Protein AF-A0A0G3XGC6-F1 (afdb_monomer_lite)

Sequence (114 aa):
MKKMIAASLAAGLVSVAAPALADHHEEMKAEVVERNEKGHAIKVKVGDTVYPVCTPESQDGCINPREAGLNFGNAPLDHWPGAPASGLTPAEKMRTAEQNAAIAAEAEAEAPAE

Structure (mmCIF, N/CA/C/O backbone):
data_AF-A0A0G3XGC6-F1
#
_entry.id   AF-A0A0G3XGC6-F1
#
loop_
_atom_site.group_PDB
_atom_site.id
_atom_site.type_symbol
_atom_site.label_atom_id
_atom_site.label_alt_id
_atom_site.label_comp_id
_atom_site.label_asym_id
_atom_site.label_entity_id
_atom_site.label_seq_id
_atom_site.pdbx_PDB_ins_code
_atom_site.Cartn_x
_atom_site.Cartn_y
_atom_site.Cartn_z
_atom_site.occupancy
_atom_site.B_iso_or_equiv
_atom_site.auth_seq_id
_atom_site.auth_comp_id
_atom_site.auth_asym_id
_atom_site.auth_atom_id
_atom_site.pdbx_PDB_model_num
ATOM 1 N N . MET A 1 1 ? -48.132 5.027 -68.940 1.00 33.75 1 MET A N 1
ATOM 2 C CA . MET A 1 1 ? -47.362 3.854 -69.420 1.00 33.75 1 MET A CA 1
ATOM 3 C C . MET A 1 1 ? -46.108 3.763 -68.554 1.00 33.75 1 MET A C 1
ATOM 5 O O . MET A 1 1 ? -45.427 4.764 -68.449 1.00 33.75 1 MET A O 1
ATOM 9 N N . LYS A 1 2 ? -45.987 2.729 -67.701 1.00 38.75 2 LYS A N 1
ATOM 10 C CA . LYS A 1 2 ? -45.044 1.593 -67.881 1.00 38.75 2 LYS A CA 1
ATOM 11 C C . LYS A 1 2 ? -43.577 2.103 -67.818 1.00 38.75 2 LYS A C 1
ATOM 13 O O . LYS A 1 2 ? -43.184 2.802 -68.732 1.00 38.75 2 LYS A O 1
ATOM 18 N N . LYS A 1 3 ? -42.710 1.777 -66.848 1.00 42.75 3 LYS A N 1
ATOM 19 C CA . LYS A 1 3 ? -42.406 0.473 -66.226 1.00 42.75 3 LYS A CA 1
ATOM 20 C C . LYS A 1 3 ? -41.480 0.650 -64.995 1.00 42.75 3 LYS A C 1
ATOM 22 O O . LYS A 1 3 ? -40.588 1.480 -65.052 1.00 42.75 3 LYS A O 1
ATOM 27 N N . MET A 1 4 ? -41.707 -0.196 -63.980 1.00 47.41 4 MET A N 1
ATOM 28 C CA . MET A 1 4 ? -40.756 -0.981 -63.152 1.00 47.41 4 MET A CA 1
ATOM 29 C C . MET A 1 4 ? -39.507 -0.288 -62.562 1.00 47.41 4 MET A C 1
ATOM 31 O O . MET A 1 4 ? -38.642 0.167 -63.294 1.00 47.41 4 MET A O 1
ATOM 35 N N . ILE A 1 5 ? -39.426 -0.140 -61.231 1.00 59.47 5 ILE A N 1
ATOM 36 C CA . ILE A 1 5 ? -38.739 -1.036 -60.262 1.00 59.47 5 ILE A CA 1
ATOM 37 C C . ILE A 1 5 ? -37.248 -1.257 -60.570 1.00 59.47 5 ILE A C 1
ATOM 39 O O . ILE A 1 5 ? -36.909 -2.001 -61.484 1.00 59.47 5 ILE A O 1
ATOM 43 N N . ALA A 1 6 ? -36.388 -0.741 -59.688 1.00 46.16 6 ALA A N 1
ATOM 44 C CA . ALA A 1 6 ? -35.135 -1.389 -59.303 1.00 46.16 6 ALA A CA 1
ATOM 45 C C . ALA A 1 6 ? -34.802 -1.001 -57.852 1.00 46.16 6 ALA A C 1
ATOM 47 O O . ALA A 1 6 ? -34.229 0.051 -57.578 1.00 46.16 6 ALA A O 1
ATOM 48 N N . ALA A 1 7 ? -35.244 -1.845 -56.919 1.00 51.38 7 ALA A N 1
ATOM 49 C CA . ALA A 1 7 ? -34.776 -1.857 -55.544 1.00 51.38 7 ALA A CA 1
ATOM 50 C C . ALA A 1 7 ? -33.385 -2.501 -55.524 1.00 51.38 7 ALA A C 1
ATOM 52 O O . ALA A 1 7 ? -33.253 -3.698 -55.778 1.00 51.38 7 ALA A O 1
ATOM 53 N N . SER A 1 8 ? -32.354 -1.716 -55.231 1.00 43.56 8 SER A N 1
ATOM 54 C CA . SER A 1 8 ? -31.015 -2.233 -54.957 1.00 43.56 8 SER A CA 1
ATOM 55 C C . SER A 1 8 ? -30.894 -2.447 -53.451 1.00 43.56 8 SER A C 1
ATOM 57 O O . SER A 1 8 ? -30.557 -1.524 -52.711 1.00 43.56 8 SER A O 1
ATOM 59 N N . LEU A 1 9 ? -31.203 -3.662 -52.988 1.00 48.09 9 LEU A N 1
ATOM 60 C CA . LEU A 1 9 ? -30.757 -4.137 -51.680 1.00 48.09 9 LEU A CA 1
ATOM 61 C C . LEU A 1 9 ? -29.228 -4.254 -51.716 1.00 48.09 9 LEU A C 1
ATOM 63 O O . LEU A 1 9 ? -28.688 -5.263 -52.161 1.00 48.09 9 LEU A O 1
ATOM 67 N N . ALA A 1 10 ? -28.524 -3.231 -51.241 1.00 50.53 10 ALA A N 1
ATOM 68 C CA . ALA A 1 10 ? -27.160 -3.410 -50.767 1.00 50.53 10 ALA A CA 1
A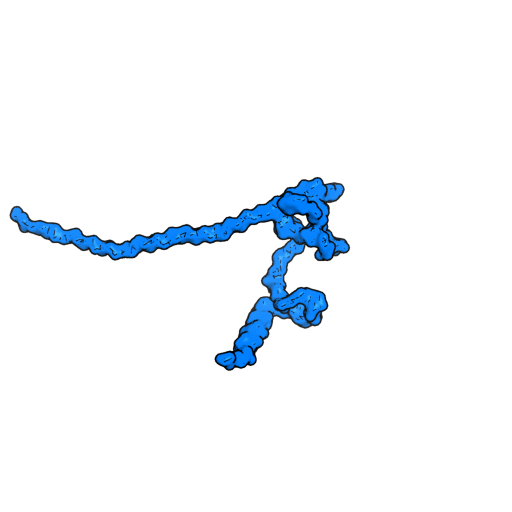TOM 69 C C . ALA A 1 10 ? -27.250 -3.922 -49.325 1.00 50.53 10 ALA A C 1
ATOM 71 O O . ALA A 1 10 ? -27.391 -3.149 -48.379 1.00 50.53 10 ALA A O 1
ATOM 72 N N . ALA A 1 11 ? -27.234 -5.247 -49.177 1.00 53.12 11 ALA A N 1
ATOM 73 C CA . ALA A 1 11 ? -27.028 -5.928 -47.906 1.00 53.12 11 AL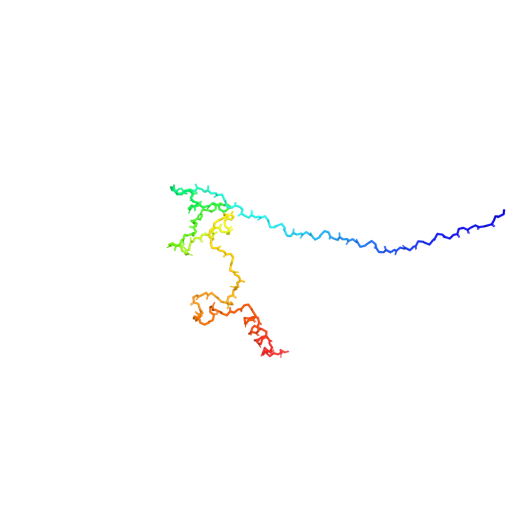A A CA 1
ATOM 74 C C . ALA A 1 11 ? -25.595 -5.643 -47.420 1.00 53.12 11 ALA A C 1
ATOM 76 O O . ALA A 1 11 ? -24.673 -6.420 -47.651 1.00 53.12 11 ALA A O 1
ATOM 77 N N . GLY A 1 12 ? -25.397 -4.475 -46.812 1.00 48.47 12 GLY A N 1
ATOM 78 C CA . GLY A 1 12 ? -24.161 -4.091 -46.146 1.00 48.47 12 GLY A CA 1
ATOM 79 C C . GLY A 1 12 ? -24.212 -4.530 -44.691 1.00 48.47 12 GLY A C 1
ATOM 80 O O . GLY A 1 12 ? -24.869 -3.878 -43.890 1.00 48.47 12 GLY A O 1
ATOM 81 N N . LEU A 1 13 ? -23.572 -5.668 -44.409 1.00 54.31 13 LEU A N 1
ATOM 82 C CA . LEU A 1 13 ? -23.060 -6.141 -43.117 1.00 54.31 13 LEU A CA 1
ATOM 83 C C . LEU A 1 13 ? -23.635 -5.429 -41.879 1.00 54.31 13 LEU A C 1
ATOM 85 O O . LEU A 1 13 ? -23.153 -4.376 -41.463 1.00 54.31 13 LEU A O 1
ATOM 89 N N . VAL A 1 14 ? -24.615 -6.066 -41.232 1.00 52.25 14 VAL A N 1
ATOM 90 C CA . VAL A 1 14 ? -24.891 -5.812 -39.816 1.00 52.25 14 VAL A CA 1
ATOM 91 C C . VAL A 1 14 ? -23.652 -6.280 -39.060 1.00 52.25 14 VAL A C 1
ATOM 93 O O . VAL A 1 14 ? -23.514 -7.462 -38.751 1.00 52.25 14 VAL A O 1
ATOM 96 N N . SER A 1 15 ? -22.721 -5.362 -38.805 1.00 54.81 15 SER A N 1
ATOM 97 C CA . SER A 1 15 ? -21.751 -5.536 -37.736 1.00 54.81 15 SER A CA 1
ATOM 98 C C . SER A 1 15 ? -22.564 -5.682 -36.460 1.00 54.81 15 SER A C 1
ATOM 100 O O . SER A 1 15 ? -23.040 -4.701 -35.892 1.00 54.81 15 SER A O 1
ATOM 102 N N . VAL A 1 16 ? -22.777 -6.926 -36.039 1.00 55.19 16 VAL A N 1
ATOM 103 C CA . VAL A 1 16 ? -23.065 -7.244 -34.648 1.00 55.19 16 VAL A CA 1
ATOM 104 C C . VAL A 1 16 ? -21.883 -6.690 -33.868 1.00 55.19 16 VAL A C 1
ATOM 106 O O . VAL A 1 16 ? -20.835 -7.321 -33.764 1.00 55.19 16 VAL A O 1
ATOM 109 N N . ALA A 1 17 ? -22.029 -5.455 -33.393 1.00 57.12 17 ALA A N 1
ATOM 110 C CA . ALA A 1 17 ? -21.255 -4.962 -32.280 1.00 57.12 17 ALA A CA 1
ATOM 111 C C . ALA A 1 17 ? -21.589 -5.912 -31.132 1.00 57.12 17 ALA A C 1
ATOM 113 O O . ALA A 1 17 ? -22.617 -5.771 -30.469 1.00 57.12 17 ALA A O 1
ATOM 114 N N . ALA A 1 18 ? -20.773 -6.957 -30.978 1.00 55.69 18 ALA A N 1
ATOM 115 C CA . ALA A 1 18 ? -20.728 -7.698 -29.740 1.00 55.69 18 ALA A CA 1
ATOM 116 C C . ALA A 1 18 ? -20.548 -6.634 -28.652 1.00 55.69 18 ALA A C 1
ATOM 118 O O . ALA A 1 18 ? -19.634 -5.809 -28.782 1.00 55.69 18 ALA A O 1
ATOM 119 N N . PRO A 1 19 ? -21.421 -6.568 -27.633 1.00 50.78 19 PRO A N 1
ATOM 120 C CA . PRO A 1 19 ? -21.073 -5.788 -26.470 1.00 50.78 19 PRO A CA 1
ATOM 121 C C . PRO A 1 19 ? -19.745 -6.374 -26.001 1.00 50.78 19 PRO A C 1
ATOM 123 O O . PRO A 1 19 ? -19.662 -7.559 -25.677 1.00 50.78 19 PRO A O 1
ATOM 126 N N . ALA A 1 20 ? -18.689 -5.565 -26.048 1.00 58.72 20 ALA A N 1
ATOM 127 C CA . ALA A 1 20 ? -17.549 -5.801 -25.196 1.00 58.72 20 ALA A CA 1
ATOM 128 C C . ALA A 1 20 ? -18.145 -5.819 -23.789 1.00 58.72 20 ALA A C 1
ATOM 130 O O . ALA A 1 20 ? -18.523 -4.775 -23.256 1.00 58.72 20 ALA A O 1
ATOM 131 N N . LEU A 1 21 ? -18.362 -7.020 -23.251 1.00 49.00 21 LEU A N 1
ATOM 132 C CA . LEU A 1 21 ? -18.561 -7.207 -21.831 1.00 49.00 21 LEU A CA 1
ATOM 133 C C . LEU A 1 21 ? -17.244 -6.742 -21.228 1.00 49.00 21 LEU A C 1
ATOM 135 O O . LEU A 1 21 ? -16.279 -7.496 -21.175 1.00 49.00 21 LEU A O 1
ATOM 139 N N . ALA A 1 22 ? -17.182 -5.450 -20.905 1.00 50.00 22 ALA A N 1
ATOM 140 C CA . ALA A 1 22 ? -16.232 -4.944 -19.944 1.00 50.00 22 ALA A CA 1
ATOM 141 C C . ALA A 1 22 ? -16.342 -5.888 -18.751 1.00 50.00 22 ALA A C 1
ATOM 143 O O . ALA A 1 22 ? -17.450 -6.082 -18.238 1.00 50.00 22 ALA A O 1
ATOM 144 N N . ASP A 1 23 ? -15.229 -6.547 -18.438 1.00 44.28 23 ASP A N 1
ATOM 145 C CA . ASP A 1 23 ? -15.081 -7.451 -17.314 1.00 44.28 23 ASP A CA 1
ATOM 146 C C . ASP A 1 23 ? -15.946 -6.972 -16.152 1.00 44.28 23 ASP A C 1
ATOM 148 O O . ASP A 1 23 ? -15.821 -5.833 -15.688 1.00 44.28 23 ASP A O 1
ATOM 152 N N . HIS A 1 24 ? -16.844 -7.846 -15.698 1.00 43.31 24 HIS A N 1
ATOM 153 C CA . HIS A 1 24 ? -17.451 -7.743 -14.383 1.00 43.31 24 HIS A CA 1
ATOM 154 C C . HIS A 1 24 ? -16.315 -7.878 -13.355 1.00 43.31 24 HIS A C 1
ATOM 156 O O . HIS A 1 24 ? -16.146 -8.914 -12.718 1.00 43.31 24 HIS A O 1
ATOM 162 N N . HIS A 1 25 ? -15.520 -6.820 -13.190 1.00 51.69 25 HIS A N 1
ATOM 163 C CA . HIS A 1 25 ? -14.796 -6.566 -11.962 1.00 51.69 25 HIS A CA 1
ATOM 164 C C . HIS A 1 25 ? -15.875 -6.271 -10.920 1.00 51.69 25 HIS A C 1
ATOM 166 O O . HIS A 1 25 ? -16.209 -5.118 -10.651 1.00 51.69 25 HIS A O 1
ATOM 172 N N . GLU A 1 26 ? -16.484 -7.327 -10.379 1.00 51.06 26 GLU A N 1
ATOM 173 C CA . GLU A 1 26 ? -17.089 -7.280 -9.055 1.00 51.06 26 GLU A CA 1
ATOM 174 C C . GLU A 1 26 ? -15.975 -6.785 -8.129 1.00 51.06 26 GLU A C 1
ATOM 176 O O . GLU A 1 26 ? -15.104 -7.547 -7.710 1.00 51.06 26 GLU A O 1
ATOM 181 N N . GLU A 1 27 ? -15.923 -5.466 -7.919 1.00 55.97 27 GLU A N 1
ATOM 182 C CA . GLU A 1 27 ? -15.041 -4.845 -6.945 1.00 55.97 27 GLU A CA 1
ATOM 183 C C . GLU A 1 27 ? -15.303 -5.576 -5.633 1.00 55.97 27 GLU A C 1
ATOM 185 O O . GLU A 1 27 ? -16.384 -5.439 -5.054 1.00 55.97 27 GLU A O 1
ATOM 190 N N . MET A 1 28 ? -14.345 -6.387 -5.181 1.00 56.44 28 MET A N 1
ATOM 191 C CA . MET A 1 28 ? -14.408 -7.029 -3.875 1.00 56.44 28 MET A CA 1
ATOM 192 C C . MET A 1 28 ? -14.306 -5.927 -2.819 1.00 56.44 28 MET A C 1
ATOM 194 O O . MET A 1 28 ? -13.237 -5.628 -2.294 1.00 56.44 28 MET A O 1
ATOM 198 N N . LYS A 1 29 ? -15.428 -5.252 -2.559 1.00 63.44 29 LYS A N 1
ATOM 199 C CA . LYS A 1 29 ? -15.532 -4.157 -1.602 1.00 63.44 29 LYS A CA 1
ATOM 200 C C . LYS A 1 29 ? -15.368 -4.751 -0.221 1.00 63.44 29 LYS A C 1
ATOM 202 O O . LYS A 1 29 ? -16.260 -5.435 0.276 1.00 63.44 29 LYS A O 1
ATOM 207 N N . ALA A 1 30 ? -14.209 -4.512 0.381 1.00 79.75 30 ALA A N 1
ATOM 208 C CA . ALA A 1 30 ? -13.966 -4.955 1.734 1.00 79.75 30 ALA A CA 1
ATOM 209 C C . ALA A 1 30 ? -14.859 -4.155 2.692 1.00 79.75 30 ALA A C 1
ATOM 211 O O . ALA A 1 30 ? -14.943 -2.925 2.624 1.00 79.75 30 ALA A O 1
ATOM 212 N N . GLU A 1 31 ? -15.531 -4.849 3.602 1.00 82.81 31 GLU A N 1
ATOM 213 C CA . GLU A 1 31 ? -16.330 -4.210 4.641 1.00 82.81 31 GLU A CA 1
ATOM 214 C C . GLU A 1 31 ? -15.408 -3.747 5.771 1.00 82.81 31 GLU A C 1
ATOM 216 O O . GLU A 1 31 ? -14.596 -4.518 6.281 1.00 82.81 31 GLU A O 1
ATOM 221 N N . VAL A 1 32 ? -15.509 -2.484 6.190 1.00 86.69 32 VAL A N 1
ATOM 222 C CA . VAL A 1 32 ? -14.701 -1.968 7.304 1.00 86.69 32 VAL A CA 1
ATOM 223 C C . VAL A 1 32 ? -15.259 -2.483 8.628 1.00 86.69 32 VAL A C 1
ATOM 225 O O . VAL A 1 32 ? -16.316 -2.038 9.065 1.00 86.69 32 VAL A O 1
ATOM 228 N N . VAL A 1 33 ? -14.510 -3.369 9.286 1.00 87.50 33 VAL A N 1
ATOM 229 C CA . VAL A 1 33 ? -14.891 -3.979 10.572 1.00 87.50 33 VAL A CA 1
ATOM 230 C C . VAL A 1 33 ? -14.482 -3.093 11.745 1.00 87.50 33 VAL A C 1
ATOM 232 O O . VAL A 1 33 ? -15.194 -3.001 12.740 1.00 87.50 33 VAL A O 1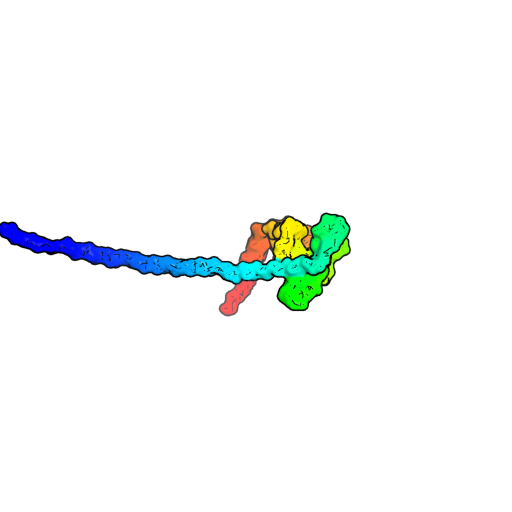
ATOM 235 N N . GLU A 1 34 ? -13.331 -2.427 11.641 1.00 86.00 34 GLU A N 1
ATOM 236 C CA . GLU A 1 34 ? -12.775 -1.643 12.741 1.00 86.00 34 GLU A CA 1
ATOM 237 C C . GLU A 1 34 ? -12.052 -0.401 12.214 1.00 86.00 34 GLU A C 1
ATOM 239 O O . GLU A 1 34 ? -11.313 -0.464 11.224 1.00 86.00 34 GLU A O 1
ATOM 244 N N . ARG A 1 35 ? -12.255 0.733 12.893 1.00 88.94 35 ARG A N 1
ATOM 245 C CA . ARG A 1 35 ? -11.552 1.996 12.644 1.00 88.94 35 ARG A CA 1
ATOM 246 C C . ARG A 1 35 ? -10.806 2.440 13.898 1.00 88.94 35 ARG A C 1
ATOM 248 O O . ARG A 1 35 ? -11.285 2.221 15.004 1.00 88.94 35 ARG A O 1
ATOM 255 N N . ASN A 1 36 ? -9.660 3.089 13.721 1.00 85.62 36 ASN A N 1
ATOM 256 C CA . ASN A 1 36 ? -8.919 3.707 14.821 1.00 85.62 36 ASN A CA 1
ATOM 257 C C . ASN A 1 36 ? -9.528 5.059 15.248 1.00 85.62 36 ASN A C 1
ATOM 259 O O . ASN A 1 36 ? -10.450 5.574 14.616 1.00 85.62 36 ASN A O 1
ATOM 263 N N . GLU A 1 37 ? -8.958 5.675 16.288 1.00 86.19 37 GLU A N 1
ATOM 264 C CA . GLU A 1 37 ? -9.374 6.984 16.828 1.00 86.19 37 GLU A CA 1
ATOM 265 C C . GLU A 1 37 ? -9.306 8.132 15.802 1.00 86.19 37 GLU A C 1
ATOM 267 O O . GLU A 1 37 ? -9.988 9.142 15.944 1.00 86.19 37 GLU A O 1
ATOM 272 N N . LYS A 1 38 ? -8.503 7.971 14.742 1.00 79.56 38 LYS A N 1
ATOM 273 C CA . LYS A 1 38 ? -8.363 8.933 13.637 1.00 79.56 38 LYS A CA 1
ATOM 274 C C . LYS A 1 38 ? -9.376 8.690 12.508 1.00 79.56 38 LYS A C 1
ATOM 276 O O . LYS A 1 38 ? -9.351 9.399 11.507 1.00 79.56 38 LYS A O 1
ATOM 281 N N . GLY A 1 39 ? -10.248 7.686 12.640 1.00 80.38 39 GLY A N 1
ATOM 282 C CA . GL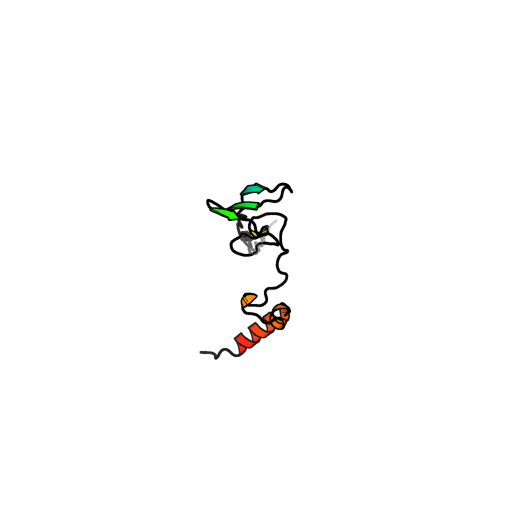Y A 1 39 ? -11.257 7.321 11.644 1.00 80.38 39 GLY A CA 1
ATOM 283 C C . GLY A 1 39 ? -10.738 6.472 10.477 1.00 80.38 39 GLY A C 1
ATOM 284 O O . GLY A 1 39 ? -11.489 6.218 9.534 1.00 80.38 39 GLY A O 1
ATOM 285 N N . HIS A 1 40 ? -9.490 5.998 10.516 1.00 81.44 40 HIS A N 1
ATOM 286 C CA . HIS A 1 40 ? -8.937 5.121 9.478 1.00 81.44 40 HIS A CA 1
ATOM 287 C C . HIS A 1 40 ? -9.307 3.662 9.736 1.00 81.44 40 HIS A C 1
ATOM 289 O O . HIS A 1 40 ? -9.256 3.207 10.878 1.00 81.44 40 HIS A O 1
ATOM 295 N N . ALA A 1 41 ? -9.641 2.919 8.678 1.00 84.81 41 ALA A N 1
ATOM 296 C CA . ALA A 1 41 ? -9.897 1.484 8.777 1.00 84.81 41 ALA A CA 1
ATOM 297 C C . ALA A 1 41 ? -8.607 0.734 9.135 1.00 84.81 41 ALA A C 1
ATOM 299 O O . ALA A 1 41 ? -7.588 0.911 8.473 1.00 84.81 41 ALA A O 1
ATOM 300 N N . ILE A 1 42 ? -8.672 -0.095 10.176 1.00 87.75 42 ILE A N 1
ATOM 301 C CA . ILE A 1 42 ? -7.555 -0.928 10.650 1.00 87.75 42 ILE A CA 1
ATOM 302 C C . ILE A 1 42 ? -7.804 -2.420 10.428 1.00 87.75 42 ILE A C 1
ATOM 304 O O . ILE A 1 42 ? -6.850 -3.189 10.341 1.00 87.75 42 ILE A O 1
ATOM 308 N N . LYS A 1 43 ? -9.068 -2.832 10.279 1.00 89.38 43 LYS A N 1
ATOM 309 C CA . LYS A 1 43 ? -9.450 -4.185 9.864 1.00 89.38 43 LYS A CA 1
ATOM 310 C C . LYS A 1 43 ? -10.580 -4.123 8.856 1.00 89.38 43 LYS A C 1
ATOM 312 O O . LYS A 1 43 ? -11.534 -3.360 9.030 1.00 89.38 43 LYS A O 1
ATOM 317 N N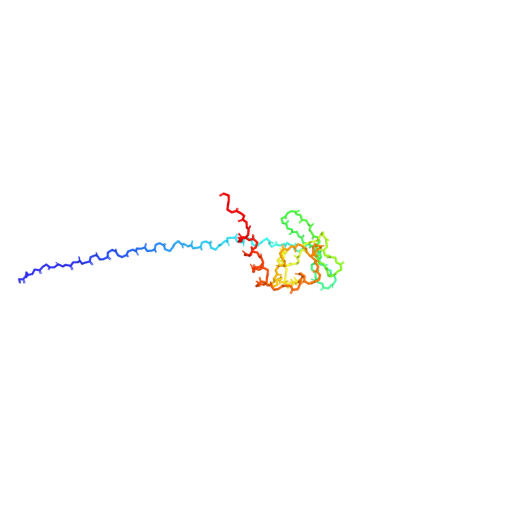 . VAL A 1 44 ? -10.481 -4.962 7.837 1.00 88.44 44 VAL A N 1
ATOM 318 C CA . VAL A 1 44 ? -11.508 -5.121 6.814 1.00 88.44 44 VAL A CA 1
ATOM 319 C C . VAL A 1 44 ? -11.864 -6.589 6.640 1.00 88.44 44 VAL A C 1
ATOM 321 O O . VAL A 1 44 ? -11.019 -7.465 6.816 1.00 88.44 44 VAL A O 1
ATOM 324 N N . LYS A 1 45 ? -13.119 -6.863 6.299 1.00 86.44 45 LYS A N 1
ATOM 325 C CA . LYS A 1 45 ? -13.605 -8.189 5.938 1.00 86.44 45 LYS A CA 1
ATOM 326 C C . LYS A 1 45 ? -13.671 -8.279 4.420 1.00 86.44 45 LYS A C 1
ATOM 328 O O . LYS A 1 45 ? -14.361 -7.483 3.789 1.00 86.44 45 LYS A O 1
ATOM 333 N N . VAL A 1 46 ? -12.966 -9.246 3.843 1.00 82.69 46 VAL A N 1
ATOM 334 C CA . VAL A 1 46 ? -13.061 -9.591 2.419 1.00 82.69 46 VAL A CA 1
ATOM 335 C C . VAL A 1 46 ? -13.691 -10.977 2.343 1.00 82.69 46 VAL A C 1
ATOM 337 O O . VAL A 1 46 ? -13.098 -11.957 2.796 1.00 82.69 46 VAL A O 1
ATOM 340 N N . GLY A 1 47 ? -14.928 -11.053 1.846 1.00 82.69 47 GLY A N 1
ATOM 341 C CA . GLY A 1 47 ? -15.737 -12.272 1.927 1.00 82.69 47 GLY A CA 1
ATOM 342 C C . GLY A 1 47 ? -16.009 -12.660 3.384 1.00 82.69 47 GLY A C 1
ATOM 343 O O . GLY A 1 47 ? -16.705 -11.939 4.103 1.00 82.69 47 GLY A O 1
ATOM 344 N N . ASP A 1 48 ? -15.430 -13.775 3.835 1.00 83.31 48 ASP A N 1
ATOM 345 C CA . ASP A 1 48 ? -15.563 -14.282 5.210 1.00 83.31 48 ASP A CA 1
ATOM 346 C C . ASP A 1 48 ? -14.309 -14.136 6.075 1.00 83.31 48 ASP A C 1
ATOM 348 O O . ASP A 1 48 ? -14.350 -14.420 7.273 1.00 83.31 48 ASP A O 1
ATOM 352 N N . THR A 1 49 ? -13.224 -13.610 5.509 1.00 84.12 49 THR A N 1
ATOM 353 C CA . THR A 1 49 ? -11.950 -13.466 6.216 1.00 84.12 49 THR A CA 1
ATOM 354 C C . THR A 1 49 ? -11.714 -12.017 6.622 1.00 84.12 49 THR A C 1
ATOM 356 O O . THR A 1 49 ? -11.898 -11.092 5.830 1.00 84.12 49 THR A O 1
ATOM 359 N N . VAL A 1 50 ? -11.286 -11.815 7.870 1.00 88.38 50 VAL A N 1
ATOM 360 C CA . VAL A 1 50 ? -10.899 -10.501 8.397 1.00 88.38 50 VAL A CA 1
ATOM 361 C C . VAL A 1 50 ? -9.392 -10.326 8.253 1.00 88.38 50 VAL A C 1
ATOM 363 O O . VAL A 1 50 ? -8.621 -11.109 8.806 1.00 88.38 50 VAL A O 1
ATOM 366 N N . TYR A 1 51 ? -8.982 -9.273 7.551 1.00 87.38 51 TYR A N 1
ATOM 367 C CA . TYR A 1 51 ? -7.587 -8.906 7.337 1.00 87.38 51 TYR A CA 1
ATOM 368 C C . TYR A 1 51 ? -7.264 -7.567 8.014 1.00 87.38 51 TYR A C 1
ATOM 370 O O . TYR A 1 51 ? -8.081 -6.638 7.965 1.00 87.38 51 TYR A O 1
ATOM 378 N N . PRO A 1 52 ? -6.079 -7.425 8.634 1.00 90.44 52 PRO A N 1
ATOM 379 C CA . PRO A 1 52 ? -5.585 -6.121 9.053 1.00 90.44 52 PRO A CA 1
ATOM 380 C C . PRO A 1 52 ? -5.218 -5.283 7.823 1.00 90.44 52 PRO A C 1
ATOM 382 O O . PRO A 1 52 ? -4.700 -5.809 6.839 1.00 90.44 52 PRO A O 1
ATOM 385 N N . VAL A 1 53 ? -5.479 -3.980 7.875 1.00 87.50 53 VAL A N 1
ATOM 386 C CA . VAL A 1 53 ? -5.128 -3.038 6.800 1.00 87.50 53 VAL A CA 1
ATOM 387 C C . VAL A 1 53 ? -3.669 -2.619 6.949 1.00 87.50 53 VAL A C 1
ATOM 389 O O . VAL A 1 53 ? -3.246 -2.269 8.051 1.00 87.50 53 VAL A O 1
ATOM 392 N N . CYS A 1 54 ? -2.907 -2.624 5.852 1.00 86.50 54 CYS A N 1
ATOM 393 C CA . CYS A 1 54 ? -1.508 -2.208 5.882 1.00 86.50 54 CYS A CA 1
ATOM 394 C C . CYS A 1 54 ? -1.366 -0.748 6.315 1.00 86.50 54 CYS A C 1
ATOM 396 O O . CYS A 1 54 ? -2.082 0.142 5.841 1.00 86.50 54 CYS A O 1
ATOM 398 N N . THR A 1 55 ? -0.405 -0.504 7.200 1.00 82.19 55 THR A N 1
ATOM 399 C CA . THR A 1 55 ? -0.056 0.824 7.711 1.00 82.19 55 THR A CA 1
ATOM 400 C C . THR A 1 55 ? 1.395 1.147 7.347 1.00 82.19 55 THR A C 1
ATOM 402 O O . THR A 1 55 ? 2.155 0.250 6.983 1.00 82.19 55 THR A O 1
ATOM 405 N N . PRO A 1 56 ? 1.841 2.410 7.473 1.00 77.62 56 PRO A N 1
ATOM 406 C CA . PRO A 1 56 ? 3.253 2.749 7.277 1.00 77.62 56 PRO A CA 1
ATOM 407 C C . PRO A 1 56 ? 4.215 1.960 8.183 1.00 77.62 56 PRO A C 1
ATOM 409 O O . PRO A 1 56 ? 5.391 1.822 7.864 1.00 77.62 56 PRO A O 1
ATOM 412 N N . GLU A 1 57 ? 3.717 1.448 9.310 1.00 79.44 57 GLU A N 1
ATOM 413 C CA . GLU A 1 57 ? 4.479 0.702 10.315 1.00 79.44 57 GLU A CA 1
ATOM 414 C C . GLU A 1 57 ? 4.432 -0.820 10.084 1.00 79.44 57 GLU A C 1
ATOM 416 O O . GLU A 1 57 ? 5.225 -1.552 10.671 1.00 79.44 57 GLU A O 1
ATOM 421 N N . SER A 1 58 ? 3.516 -1.313 9.240 1.00 78.19 58 SER A N 1
ATOM 422 C CA . SER A 1 58 ? 3.303 -2.741 8.988 1.00 78.19 58 SER A CA 1
ATOM 423 C C . SER A 1 58 ? 2.861 -2.976 7.542 1.00 78.19 58 SER A C 1
ATOM 425 O O . SER A 1 58 ? 1.741 -2.634 7.156 1.00 78.19 58 SER A O 1
ATOM 427 N N . GLN A 1 59 ? 3.773 -3.549 6.751 1.00 79.62 59 GLN A N 1
ATOM 428 C CA . GLN A 1 59 ? 3.593 -3.813 5.317 1.00 79.62 59 GLN A CA 1
ATOM 429 C C . GLN A 1 59 ? 3.500 -5.312 4.977 1.00 79.62 59 GLN A C 1
ATOM 431 O O . GLN A 1 59 ? 3.231 -5.654 3.829 1.00 79.62 59 GLN A O 1
ATOM 436 N N . ASP A 1 60 ? 3.686 -6.199 5.960 1.00 80.75 60 ASP A N 1
ATOM 437 C CA . ASP A 1 60 ? 3.634 -7.655 5.795 1.00 80.75 60 ASP A CA 1
ATOM 438 C C . ASP A 1 60 ? 2.398 -8.245 6.489 1.00 80.75 60 ASP A C 1
ATOM 440 O O . ASP A 1 60 ? 2.015 -7.812 7.576 1.00 80.75 60 ASP A O 1
ATOM 444 N N . GLY A 1 61 ? 1.780 -9.266 5.881 1.00 83.69 61 GLY A N 1
ATOM 445 C CA . GLY A 1 61 ? 0.639 -9.985 6.475 1.00 83.69 61 GLY A CA 1
ATOM 446 C C . GLY A 1 61 ? -0.657 -9.169 6.582 1.00 83.69 61 GLY A C 1
ATOM 447 O O . GLY A 1 61 ? -1.561 -9.536 7.333 1.00 83.69 61 GLY A O 1
ATOM 448 N N . CYS A 1 62 ? -0.752 -8.069 5.842 1.00 86.75 62 CYS A N 1
ATOM 449 C CA . CYS A 1 62 ? -1.879 -7.146 5.821 1.00 86.75 62 CYS A CA 1
ATOM 450 C C . CYS A 1 62 ? -2.412 -6.968 4.395 1.00 86.75 62 CYS A C 1
ATOM 452 O O . CYS A 1 62 ? -1.737 -7.288 3.417 1.00 86.75 62 CYS A O 1
ATOM 454 N N . ILE A 1 63 ? -3.636 -6.457 4.271 1.00 84.81 63 ILE A N 1
ATOM 455 C CA . ILE A 1 63 ? -4.218 -6.105 2.976 1.00 84.81 63 ILE A CA 1
ATOM 456 C C . ILE A 1 63 ? -3.913 -4.649 2.631 1.00 84.81 63 ILE A C 1
ATOM 458 O O . ILE A 1 63 ? -4.064 -3.746 3.463 1.00 84.81 63 ILE A O 1
ATOM 462 N N . ASN A 1 64 ? -3.507 -4.412 1.384 1.00 84.06 64 ASN A N 1
ATOM 463 C CA . ASN A 1 64 ? -3.320 -3.060 0.883 1.00 84.06 64 ASN A CA 1
ATOM 464 C C . ASN A 1 64 ? -4.659 -2.304 0.912 1.00 84.06 64 ASN A C 1
ATOM 466 O O . ASN A 1 64 ? -5.659 -2.818 0.410 1.00 84.06 64 ASN A O 1
ATOM 470 N N . PRO A 1 65 ? -4.699 -1.067 1.435 1.00 83.50 65 PRO A N 1
ATOM 471 C CA . PRO A 1 65 ? -5.923 -0.274 1.480 1.00 83.50 65 PRO A CA 1
ATOM 472 C C . PRO A 1 65 ? -6.650 -0.155 0.126 1.00 83.50 65 PRO A C 1
ATOM 474 O O . PRO A 1 65 ? -7.872 -0.244 0.087 1.00 83.50 65 PRO A O 1
ATOM 477 N N . ARG A 1 66 ? -5.913 -0.015 -0.988 1.00 79.56 66 ARG A N 1
ATOM 478 C CA . ARG A 1 66 ? -6.483 0.069 -2.346 1.00 79.56 66 ARG A CA 1
ATOM 479 C C . ARG A 1 66 ? -7.138 -1.237 -2.798 1.00 79.56 66 ARG A C 1
ATOM 481 O O . ARG A 1 66 ? -8.242 -1.193 -3.324 1.00 79.56 66 ARG A O 1
ATOM 488 N N . GLU A 1 67 ? -6.502 -2.372 -2.514 1.00 78.19 67 GLU A N 1
ATOM 489 C CA . GLU A 1 67 ? -7.056 -3.712 -2.774 1.00 78.19 67 GLU A CA 1
ATOM 490 C C . GLU A 1 67 ? -8.305 -3.981 -1.926 1.00 78.19 67 GLU A C 1
ATOM 492 O O . GLU A 1 67 ? -9.223 -4.671 -2.350 1.00 78.19 67 GLU A O 1
ATOM 497 N N . ALA A 1 68 ? -8.377 -3.379 -0.737 1.00 78.62 68 ALA A N 1
ATOM 498 C CA . ALA A 1 68 ? -9.565 -3.397 0.110 1.00 78.62 68 ALA A CA 1
ATOM 499 C C . ALA A 1 68 ? -10.676 -2.427 -0.356 1.00 78.62 68 ALA A C 1
ATOM 501 O O . ALA A 1 68 ? -11.690 -2.281 0.327 1.00 78.62 68 ALA A O 1
ATOM 502 N N . GLY A 1 69 ? -10.499 -1.721 -1.479 1.00 78.19 69 GLY A N 1
ATOM 503 C CA . GLY A 1 69 ? -11.453 -0.721 -1.970 1.00 78.19 69 GLY A CA 1
ATOM 504 C C . GLY A 1 69 ? -11.501 0.562 -1.130 1.00 78.19 69 GLY A C 1
ATOM 505 O O . GLY A 1 69 ? -12.468 1.321 -1.200 1.00 78.19 69 GLY A O 1
ATOM 506 N N . LEU A 1 70 ? -10.479 0.820 -0.308 1.00 80.00 70 LEU A N 1
ATOM 507 C CA . LEU A 1 70 ? -10.374 2.024 0.510 1.00 80.00 70 LEU A CA 1
ATOM 508 C C . LEU A 1 70 ? -9.674 3.149 -0.265 1.00 80.00 70 LEU A C 1
ATOM 510 O O . LEU A 1 70 ? -8.722 2.942 -1.014 1.00 80.00 70 LEU A O 1
ATOM 514 N N . ASN A 1 71 ? -10.115 4.387 -0.036 1.00 76.25 71 ASN A N 1
ATOM 515 C CA . ASN A 1 71 ? -9.622 5.575 -0.748 1.00 76.25 71 ASN A CA 1
ATOM 516 C C . ASN A 1 71 ? -8.303 6.154 -0.198 1.00 76.25 71 ASN A C 1
ATOM 518 O O . ASN A 1 71 ? -7.969 7.304 -0.475 1.00 76.25 71 ASN A O 1
ATOM 522 N N . PHE A 1 72 ? -7.558 5.387 0.592 1.00 71.44 72 PHE A N 1
ATOM 523 C CA . PHE A 1 72 ? -6.272 5.787 1.167 1.00 71.44 72 PHE A CA 1
ATOM 524 C C . PHE A 1 72 ? -5.224 4.695 0.915 1.00 71.44 72 PHE A C 1
ATOM 526 O O . PHE A 1 72 ? -5.550 3.684 0.306 1.00 71.44 72 PHE A O 1
ATOM 533 N N . GLY A 1 73 ? -3.971 4.898 1.330 1.00 67.00 73 GLY A N 1
ATOM 534 C CA . GLY A 1 73 ? -2.867 3.959 1.080 1.00 67.00 73 GLY A CA 1
ATOM 535 C C . GLY A 1 73 ? -2.030 4.294 -0.155 1.00 67.00 73 GLY A C 1
ATOM 536 O O . GLY A 1 73 ? -2.298 5.281 -0.847 1.00 67.00 73 GLY A O 1
ATOM 537 N N . ASN A 1 74 ? -0.985 3.492 -0.384 1.00 63.41 74 ASN A N 1
ATOM 538 C CA . ASN A 1 74 ? 0.017 3.752 -1.417 1.00 63.41 74 ASN A CA 1
ATOM 539 C C . ASN A 1 74 ? -0.635 3.888 -2.800 1.00 63.41 74 ASN A C 1
ATOM 541 O O . ASN A 1 74 ? -1.589 3.177 -3.132 1.00 63.41 74 ASN A O 1
ATOM 545 N N . ALA A 1 75 ? -0.142 4.858 -3.571 1.00 59.12 75 ALA A N 1
ATOM 546 C CA . ALA A 1 75 ? -0.520 5.034 -4.963 1.00 59.12 75 ALA A CA 1
ATOM 547 C C . ALA A 1 75 ? -0.242 3.734 -5.739 1.00 59.12 75 ALA A C 1
ATOM 549 O O . ALA A 1 75 ? 0.685 3.005 -5.367 1.00 59.12 75 ALA A O 1
ATOM 550 N N . PRO A 1 76 ? -1.023 3.437 -6.794 1.00 58.38 76 PRO A N 1
ATOM 551 C CA . PRO A 1 76 ? -0.647 2.399 -7.745 1.00 58.38 76 PRO A CA 1
ATOM 552 C C . PRO A 1 76 ? 0.821 2.583 -8.132 1.00 58.38 76 PRO A C 1
ATOM 554 O O . PRO A 1 76 ? 1.261 3.714 -8.341 1.00 58.38 76 PRO A O 1
ATOM 557 N N . LEU A 1 77 ? 1.590 1.495 -8.172 1.00 59.12 77 LEU A N 1
ATOM 558 C CA . LEU A 1 77 ? 2.959 1.574 -8.665 1.00 59.12 77 LEU A CA 1
ATOM 559 C C . LEU A 1 77 ? 2.893 2.003 -10.132 1.00 59.12 77 LEU A C 1
ATOM 561 O O . LEU A 1 77 ? 2.277 1.307 -10.936 1.00 59.12 77 LEU A O 1
ATOM 565 N N . ASP A 1 78 ? 3.536 3.122 -10.473 1.00 67.44 78 ASP A N 1
ATOM 566 C CA . ASP A 1 78 ? 3.627 3.583 -11.865 1.00 67.44 78 ASP A CA 1
ATOM 567 C C . ASP A 1 78 ? 4.302 2.526 -12.758 1.00 67.44 78 ASP A C 1
ATOM 569 O O . ASP A 1 78 ? 4.054 2.464 -13.961 1.00 67.44 78 ASP A O 1
ATOM 573 N N . HIS A 1 79 ? 5.168 1.687 -12.171 1.00 73.69 79 HIS A N 1
ATOM 574 C CA . HIS A 1 79 ? 5.926 0.655 -12.871 1.00 73.69 79 HIS A CA 1
ATOM 575 C C . HIS A 1 79 ? 6.361 -0.500 -11.946 1.00 73.69 79 HIS A C 1
ATOM 577 O O . HIS A 1 79 ? 6.729 -0.275 -10.791 1.00 73.69 79 HIS A O 1
ATOM 583 N N . TRP A 1 80 ? 6.367 -1.736 -12.467 1.00 74.81 80 TRP A N 1
ATOM 584 C CA . TRP A 1 80 ? 6.867 -2.930 -11.773 1.00 74.81 80 TRP A CA 1
ATOM 585 C C . TRP A 1 80 ? 8.280 -3.308 -12.250 1.00 74.81 80 TRP A C 1
ATOM 587 O O . TRP A 1 80 ? 8.480 -3.587 -13.435 1.00 74.81 80 TRP A O 1
ATOM 597 N N . PRO A 1 81 ? 9.274 -3.432 -11.351 1.00 72.88 81 PRO A N 1
ATOM 598 C CA . PRO A 1 81 ? 10.666 -3.624 -11.740 1.00 72.88 81 PRO A CA 1
ATOM 599 C C . PRO A 1 81 ? 11.004 -5.031 -12.296 1.00 72.88 81 PRO A C 1
ATOM 601 O O . PRO A 1 81 ? 12.171 -5.318 -12.546 1.00 72.88 81 PRO A O 1
ATOM 604 N N . GLY A 1 82 ? 10.007 -5.896 -12.510 1.00 79.44 82 GLY A N 1
ATOM 605 C CA . GLY A 1 82 ? 10.149 -7.235 -13.101 1.00 79.44 82 GLY A CA 1
ATOM 606 C C . GLY A 1 82 ? 10.355 -8.365 -12.086 1.00 79.44 82 GLY A C 1
ATOM 607 O O . GLY A 1 82 ? 10.248 -9.531 -12.445 1.00 79.44 82 GLY A O 1
ATOM 608 N N . ALA A 1 83 ? 10.587 -8.045 -10.811 1.00 77.62 83 ALA A N 1
ATOM 609 C CA . ALA A 1 83 ? 10.797 -9.012 -9.732 1.00 77.62 83 ALA A CA 1
ATOM 610 C C . ALA A 1 83 ? 10.414 -8.401 -8.368 1.00 77.62 83 ALA A C 1
ATOM 612 O O . ALA A 1 83 ? 10.353 -7.172 -8.250 1.00 77.62 83 ALA A O 1
ATOM 613 N N . PRO A 1 84 ? 10.167 -9.214 -7.319 1.00 79.69 84 PRO A N 1
ATOM 614 C CA . PRO A 1 84 ? 9.929 -8.692 -5.975 1.00 79.69 84 PRO A CA 1
ATOM 615 C C . PRO A 1 84 ? 11.110 -7.839 -5.494 1.00 79.69 84 PRO A C 1
ATOM 617 O O . PRO A 1 84 ? 12.272 -8.199 -5.684 1.00 79.69 84 PRO A O 1
ATOM 620 N N . ALA A 1 85 ? 10.819 -6.733 -4.803 1.00 72.62 85 ALA A N 1
ATOM 621 C CA . ALA A 1 85 ? 11.832 -5.776 -4.344 1.00 72.62 85 ALA A CA 1
ATOM 622 C C . ALA A 1 85 ? 12.930 -6.403 -3.462 1.00 72.62 85 ALA A C 1
ATOM 624 O O . ALA A 1 85 ? 14.047 -5.885 -3.397 1.00 72.62 85 ALA A O 1
ATOM 625 N N . SER A 1 86 ? 12.634 -7.517 -2.796 1.00 79.31 86 SER A N 1
ATOM 626 C CA . SER A 1 86 ? 13.575 -8.286 -1.977 1.00 79.31 86 SER A CA 1
ATOM 627 C C . SER A 1 86 ? 14.708 -8.920 -2.792 1.00 79.31 86 SER A C 1
ATOM 629 O O . SER A 1 86 ? 15.783 -9.148 -2.249 1.00 79.31 86 SER A O 1
ATOM 631 N N . GLY A 1 87 ? 14.478 -9.198 -4.081 1.00 81.00 87 GLY A N 1
ATOM 632 C CA . GLY A 1 87 ? 15.441 -9.835 -4.986 1.00 81.00 87 GLY A CA 1
ATOM 633 C C . GLY A 1 87 ? 16.185 -8.871 -5.913 1.00 81.00 87 GLY A C 1
ATOM 634 O O . GLY A 1 87 ? 16.953 -9.327 -6.749 1.00 81.00 87 GLY A O 1
ATOM 635 N N . LEU A 1 88 ? 15.952 -7.560 -5.791 1.00 80.56 88 LEU A N 1
ATOM 636 C CA . LEU A 1 88 ? 16.488 -6.547 -6.701 1.00 80.56 88 LEU A CA 1
ATOM 637 C C . LEU A 1 88 ? 17.535 -5.654 -6.030 1.00 80.56 88 LEU A C 1
ATOM 639 O O . LEU A 1 88 ? 17.363 -5.193 -4.894 1.00 80.56 88 LEU A O 1
ATOM 643 N N . THR A 1 89 ? 18.585 -5.325 -6.776 1.00 87.88 89 THR A N 1
ATOM 644 C CA . THR A 1 89 ? 19.558 -4.293 -6.405 1.00 87.88 89 THR A CA 1
ATOM 645 C C . THR A 1 89 ? 18.932 -2.888 -6.458 1.00 87.88 89 THR A C 1
ATOM 647 O O . THR A 1 89 ? 17.899 -2.679 -7.101 1.00 87.88 89 THR A O 1
ATOM 650 N N . PRO A 1 90 ? 19.541 -1.877 -5.803 1.00 83.81 90 PRO A N 1
ATOM 651 C CA . PRO A 1 90 ? 19.055 -0.496 -5.865 1.00 83.81 90 PRO A CA 1
ATOM 652 C C . PRO A 1 90 ? 18.929 0.056 -7.291 1.00 83.81 90 PRO A C 1
ATOM 654 O O . PRO A 1 90 ? 17.960 0.746 -7.586 1.00 83.81 90 PRO A O 1
ATOM 657 N N . ALA A 1 91 ? 19.864 -0.283 -8.183 1.00 83.44 91 ALA A N 1
ATOM 658 C CA . ALA A 1 91 ? 19.811 0.146 -9.578 1.00 83.44 91 ALA A CA 1
ATOM 659 C C . ALA A 1 91 ? 18.623 -0.483 -10.318 1.00 83.44 91 ALA A C 1
ATOM 661 O O . ALA A 1 91 ? 17.906 0.199 -11.045 1.00 83.44 91 ALA A O 1
ATOM 662 N N . GLU A 1 92 ? 18.362 -1.770 -10.084 1.00 83.31 92 GLU A N 1
ATOM 663 C CA . GLU A 1 92 ? 17.264 -2.479 -10.738 1.00 83.31 92 GLU A CA 1
ATOM 664 C C . GLU A 1 92 ? 15.884 -1.986 -10.299 1.00 83.31 92 GLU A C 1
ATOM 666 O O . GLU A 1 92 ? 14.955 -2.000 -11.104 1.00 83.31 92 GLU A O 1
ATOM 671 N N . LYS A 1 93 ? 15.765 -1.510 -9.054 1.00 78.69 93 LYS A N 1
ATOM 672 C CA . LYS A 1 93 ? 14.544 -0.899 -8.503 1.00 78.69 93 LYS A CA 1
ATOM 673 C C . LYS A 1 93 ? 14.188 0.439 -9.150 1.00 78.69 93 LYS A C 1
ATOM 675 O O . LYS A 1 93 ? 13.032 0.836 -9.088 1.00 78.69 93 LYS A O 1
ATOM 680 N N . MET A 1 94 ? 15.164 1.136 -9.733 1.00 80.75 94 MET A N 1
ATOM 681 C CA . MET A 1 94 ? 14.983 2.465 -10.331 1.00 80.75 94 MET A CA 1
ATOM 682 C C . MET A 1 94 ? 14.829 2.428 -11.856 1.00 80.75 94 MET A C 1
ATOM 684 O O . MET A 1 94 ? 14.722 3.483 -12.479 1.00 80.75 94 MET A O 1
ATOM 688 N N . ARG A 1 95 ? 14.835 1.238 -12.469 1.00 84.75 95 ARG A N 1
ATOM 689 C CA . ARG A 1 95 ? 14.635 1.096 -13.915 1.00 84.75 95 ARG A CA 1
ATOM 690 C C . ARG A 1 95 ? 13.227 1.519 -14.319 1.00 84.75 95 ARG A C 1
ATOM 692 O O . ARG A 1 95 ? 12.268 1.270 -13.593 1.00 84.75 95 ARG A O 1
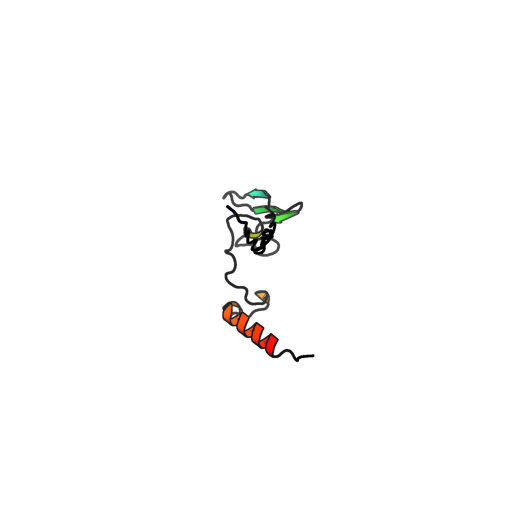ATOM 699 N N . THR A 1 96 ? 13.107 2.127 -15.493 1.00 82.69 96 THR A N 1
ATOM 700 C CA . THR A 1 96 ? 11.819 2.508 -16.080 1.00 82.69 96 THR A CA 1
ATOM 701 C C . THR A 1 96 ? 11.099 1.308 -16.696 1.00 82.69 96 THR A C 1
ATOM 703 O O . THR A 1 96 ? 11.693 0.254 -16.946 1.00 82.69 96 THR A O 1
ATOM 706 N N . ALA A 1 97 ? 9.811 1.497 -16.997 1.00 76.00 97 ALA A N 1
ATOM 707 C CA . ALA A 1 97 ? 9.015 0.551 -17.780 1.00 76.00 97 ALA A CA 1
ATOM 708 C C . ALA A 1 97 ? 9.662 0.208 -19.115 1.00 76.00 97 ALA A C 1
ATOM 710 O O . ALA A 1 97 ? 9.772 -0.962 -19.470 1.00 76.00 97 ALA A O 1
ATOM 711 N N . GLU A 1 98 ? 10.175 1.224 -19.797 1.00 82.25 98 GLU A N 1
ATOM 712 C CA . GLU A 1 98 ? 10.848 1.087 -21.082 1.00 82.25 98 GLU A CA 1
ATOM 713 C C . GLU A 1 98 ? 12.126 0.246 -20.974 1.00 82.25 98 GLU A C 1
ATOM 715 O O . GLU A 1 98 ? 12.353 -0.647 -21.784 1.00 82.25 98 GLU A O 1
ATOM 720 N N . GLN A 1 99 ? 12.927 0.465 -19.926 1.00 83.69 99 GLN A N 1
ATOM 721 C CA . GLN A 1 99 ? 14.161 -0.290 -19.691 1.00 83.69 99 GLN A CA 1
ATOM 722 C C . GLN A 1 99 ? 13.890 -1.758 -19.356 1.00 83.69 99 GLN A C 1
ATOM 724 O O . GLN A 1 99 ? 14.622 -2.639 -19.798 1.00 83.69 99 GLN A O 1
ATOM 729 N N . ASN A 1 100 ? 12.834 -2.037 -18.595 1.00 82.31 100 ASN A N 1
ATOM 730 C CA . ASN A 1 100 ? 12.455 -3.412 -18.293 1.00 82.31 100 ASN A CA 1
ATOM 731 C C . ASN A 1 100 ? 11.850 -4.125 -19.502 1.00 82.31 100 ASN A C 1
ATOM 733 O O . ASN A 1 100 ? 12.142 -5.299 -19.709 1.00 82.31 100 ASN A O 1
ATOM 737 N N . ALA A 1 101 ? 11.050 -3.422 -20.307 1.00 79.75 101 ALA A N 1
ATOM 738 C CA . ALA A 1 101 ? 10.490 -3.961 -21.540 1.00 79.75 101 ALA A CA 1
ATOM 739 C C . ALA A 1 101 ? 11.585 -4.276 -22.570 1.00 79.75 101 ALA A C 1
ATOM 741 O O . ALA A 1 101 ? 11.538 -5.329 -23.197 1.00 79.75 101 ALA A O 1
ATOM 742 N N . ALA A 1 102 ? 12.598 -3.412 -22.698 1.00 82.88 102 ALA A N 1
ATOM 743 C CA . ALA A 1 102 ? 13.740 -3.654 -23.576 1.00 82.88 102 ALA A CA 1
ATOM 744 C C . ALA A 1 102 ? 14.519 -4.916 -23.170 1.00 82.88 102 ALA A C 1
ATOM 746 O O . ALA A 1 102 ? 14.767 -5.774 -24.008 1.00 82.88 102 ALA A O 1
ATOM 747 N N . ILE A 1 103 ? 14.819 -5.082 -21.877 1.00 80.62 103 ILE A N 1
ATOM 748 C CA . ILE A 1 103 ? 15.543 -6.265 -21.380 1.00 80.62 103 ILE A CA 1
ATOM 749 C C . ILE A 1 103 ? 14.704 -7.541 -21.524 1.00 80.62 103 ILE A C 1
ATOM 751 O O . ILE A 1 103 ? 15.242 -8.592 -21.859 1.00 80.62 103 ILE A O 1
ATOM 755 N N . ALA A 1 104 ? 13.390 -7.466 -21.291 1.00 76.81 104 ALA A N 1
ATOM 756 C CA . ALA A 1 104 ? 12.498 -8.602 -21.515 1.00 76.81 104 ALA A CA 1
ATOM 757 C C . ALA A 1 104 ? 12.477 -9.016 -22.998 1.00 76.81 104 ALA A C 1
ATOM 759 O O . ALA A 1 104 ? 12.614 -10.197 -23.296 1.00 76.81 104 ALA A O 1
ATOM 760 N N . ALA A 1 105 ? 12.399 -8.052 -23.920 1.00 77.62 105 ALA A N 1
ATOM 761 C CA . ALA A 1 105 ? 12.428 -8.316 -25.357 1.00 77.62 105 ALA A CA 1
ATOM 762 C C . ALA A 1 105 ? 13.782 -8.877 -25.836 1.00 77.62 105 ALA A C 1
ATOM 764 O O . ALA A 1 105 ? 13.816 -9.742 -26.708 1.00 77.62 105 ALA A O 1
ATOM 765 N N . GLU A 1 106 ? 14.898 -8.420 -25.262 1.00 73.62 106 GLU A N 1
ATOM 766 C CA . GLU A 1 106 ? 16.235 -8.968 -25.533 1.00 73.62 106 GLU A CA 1
ATOM 767 C C . GLU A 1 106 ? 16.374 -10.409 -25.018 1.00 73.62 106 GLU A C 1
ATOM 769 O O . GLU A 1 106 ? 16.885 -11.269 -25.734 1.00 73.62 106 GLU A O 1
ATOM 774 N N . ALA A 1 107 ? 15.848 -10.704 -23.824 1.00 69.31 107 ALA A N 1
ATOM 775 C CA . ALA A 1 107 ? 15.831 -12.060 -23.275 1.00 69.31 107 ALA A CA 1
ATOM 776 C C . ALA A 1 107 ? 14.958 -13.022 -24.103 1.00 69.31 107 ALA A C 1
ATOM 778 O O . ALA A 1 107 ? 15.297 -14.196 -24.251 1.00 69.31 107 ALA A O 1
ATOM 779 N N . GLU A 1 108 ? 13.855 -12.533 -24.672 1.00 63.94 108 GLU A N 1
ATOM 780 C CA . GLU A 1 108 ? 13.004 -13.300 -25.589 1.00 63.94 108 GLU A CA 1
ATOM 781 C C . GLU A 1 108 ? 13.658 -13.506 -26.967 1.00 63.94 108 GLU A C 1
ATOM 783 O O . GLU A 1 108 ? 13.419 -14.527 -27.609 1.00 63.94 108 GLU A O 1
ATOM 788 N N . ALA A 1 109 ? 14.518 -12.584 -27.413 1.00 62.62 109 ALA A N 1
ATOM 789 C CA . ALA A 1 109 ? 15.244 -12.691 -28.680 1.00 62.62 109 ALA A CA 1
ATOM 790 C C . ALA A 1 109 ? 16.460 -13.641 -28.628 1.00 62.62 109 ALA A C 1
ATOM 792 O O . ALA A 1 109 ? 16.886 -14.135 -29.673 1.00 62.62 109 ALA A O 1
ATOM 793 N N . GLU A 1 110 ? 17.014 -13.912 -27.441 1.00 58.03 110 GLU A N 1
ATOM 794 C CA . GLU A 1 110 ? 18.109 -14.877 -27.227 1.00 58.03 110 GLU A CA 1
ATOM 795 C C . GLU A 1 110 ? 17.637 -16.289 -26.832 1.00 58.03 110 GLU A C 1
ATOM 797 O O . GLU A 1 110 ? 18.463 -17.198 -26.701 1.00 58.03 110 GLU A O 1
ATOM 802 N N . ALA A 1 111 ? 16.328 -16.520 -26.675 1.00 55.81 111 ALA A N 1
ATOM 803 C CA . ALA A 1 111 ? 15.811 -17.869 -26.471 1.00 55.81 111 ALA A CA 1
ATOM 804 C C . ALA A 1 111 ? 16.062 -18.710 -27.742 1.00 55.81 111 ALA A C 1
ATOM 806 O O . ALA A 1 111 ? 15.632 -18.309 -28.829 1.00 55.81 111 ALA A O 1
ATOM 807 N N . PRO A 1 112 ? 16.765 -19.860 -27.661 1.00 55.47 112 PRO A N 1
ATOM 808 C CA . PRO A 1 112 ? 16.982 -20.692 -28.834 1.00 55.47 112 PRO A CA 1
ATOM 809 C C . PRO A 1 112 ? 15.621 -21.133 -29.373 1.00 55.47 112 PRO A C 1
ATOM 811 O O . PRO A 1 112 ? 14.813 -21.691 -28.632 1.00 55.47 112 PRO A O 1
ATOM 814 N N . ALA A 1 113 ? 15.372 -20.865 -30.656 1.00 61.28 113 ALA A N 1
ATOM 815 C CA . ALA A 1 113 ? 14.285 -21.502 -31.380 1.00 61.28 113 ALA A CA 1
ATOM 816 C C . ALA A 1 113 ? 14.479 -23.021 -31.258 1.00 61.28 113 ALA A C 1
ATOM 818 O O . ALA A 1 113 ? 15.504 -23.538 -31.712 1.00 61.28 113 ALA A O 1
ATOM 819 N N . GLU A 1 114 ? 13.549 -23.693 -30.575 1.00 51.69 114 GLU A N 1
ATOM 820 C CA . GLU A 1 114 ? 13.480 -25.159 -30.531 1.00 51.69 114 GLU A CA 1
ATOM 821 C C . GLU A 1 114 ? 13.363 -25.762 -31.939 1.00 51.69 114 GLU A C 1
ATOM 823 O O . GLU A 1 114 ? 12.646 -25.180 -32.792 1.00 51.69 114 GLU A O 1
#

Secondary structure (DSSP, 8-state):
------------------------------EEEEE-TTS-EEEEEETTEEEEBPBTTB-SSSB-TTTTT-S-SSPPPS---SS-GGG--HHHHT--HHHHHHHHHHHHHSS---

Organism: NCBI:txid1348774

Radius of gyration: 27.02 Å; chains: 1; bounding box: 67×34×86 Å

pLDDT: mean 71.32, std 14.71, range [33.75, 90.44]

Foldseek 3Di:
DDDDDDDDPPPDDPPPPPPPPPDPPPLQQWAQPDADPVRHRQWTHRPHDIFGEDDPVHDPRGDDCVSNVHPDGDDPDPDDLQDPPVPDDPVSVPDDPVRSVVVVVVVVVPDDDD